Protein AF-A0A101CNJ4-F1 (afdb_monomer_lite)

Radius of gyration: 15.53 Å; chains: 1; bounding box: 40×25×39 Å

Structure (mmCIF, N/CA/C/O backbone):
data_AF-A0A101CNJ4-F1
#
_entry.id   AF-A0A101CNJ4-F1
#
loop_
_atom_site.group_PDB
_atom_site.id
_atom_site.type_symbol
_atom_site.label_atom_id
_atom_site.label_alt_id
_atom_site.label_comp_id
_atom_site.label_asym_id
_atom_site.label_entity_id
_atom_site.label_seq_id
_atom_site.pdbx_PDB_ins_code
_atom_site.Cartn_x
_atom_site.Cartn_y
_atom_site.Cartn_z
_atom_site.occupancy
_atom_site.B_iso_or_equiv
_atom_site.auth_seq_id
_atom_site.auth_comp_id
_atom_site.auth_asym_id
_atom_site.auth_atom_id
_atom_site.pdbx_PDB_model_num
ATOM 1 N N . MET A 1 1 ? 10.383 -4.846 -10.737 1.00 86.44 1 MET A N 1
ATOM 2 C CA . MET A 1 1 ? 10.345 -3.756 -11.746 1.00 86.44 1 MET A CA 1
ATOM 3 C C . MET A 1 1 ? 11.753 -3.415 -12.235 1.00 86.44 1 MET A C 1
ATOM 5 O O . MET A 1 1 ? 12.703 -3.691 -11.510 1.00 86.44 1 MET A O 1
ATOM 9 N N . ARG A 1 2 ? 11.902 -2.815 -13.427 1.00 89.25 2 ARG A N 1
ATOM 10 C CA . ARG A 1 2 ? 13.154 -2.240 -13.974 1.00 89.25 2 ARG A CA 1
ATOM 11 C C . ARG A 1 2 ? 12.836 -0.935 -14.715 1.00 89.25 2 ARG A C 1
ATOM 13 O O . ARG A 1 2 ? 11.805 -0.873 -15.379 1.00 89.25 2 ARG A O 1
ATOM 20 N N . MET A 1 3 ? 13.654 0.107 -14.550 1.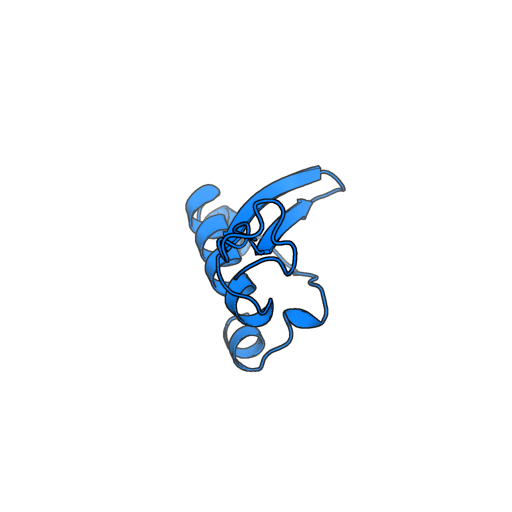00 89.25 3 MET A N 1
ATOM 21 C CA . MET A 1 3 ? 13.494 1.347 -15.321 1.00 89.25 3 MET A CA 1
ATOM 22 C C . MET A 1 3 ? 13.875 1.074 -16.775 1.00 89.25 3 MET A C 1
ATOM 24 O O . MET A 1 3 ? 14.625 0.143 -17.043 1.00 89.25 3 MET A O 1
ATOM 28 N N . LYS A 1 4 ? 13.402 1.902 -17.709 1.00 89.69 4 LYS A N 1
ATOM 29 C CA . LYS A 1 4 ? 13.845 1.820 -19.112 1.00 89.69 4 LYS A CA 1
ATOM 30 C C . LYS A 1 4 ? 15.262 2.364 -19.327 1.00 89.69 4 LYS A C 1
ATOM 32 O O . LYS A 1 4 ? 15.878 2.062 -20.338 1.00 89.69 4 LYS A O 1
ATOM 37 N N . GLU A 1 5 ? 15.755 3.182 -18.402 1.00 91.19 5 GLU A N 1
ATOM 38 C CA . GLU A 1 5 ? 17.065 3.823 -18.501 1.00 91.19 5 GLU A CA 1
ATOM 39 C C . GLU A 1 5 ? 18.208 2.817 -18.267 1.00 91.19 5 GLU A C 1
ATOM 41 O O . GLU A 1 5 ? 18.280 2.194 -17.203 1.00 91.19 5 GLU A O 1
ATOM 46 N N . ASP A 1 6 ? 19.116 2.716 -19.245 1.00 90.44 6 ASP A N 1
ATOM 47 C CA . ASP A 1 6 ? 20.381 1.972 -19.175 1.00 90.44 6 ASP A CA 1
ATOM 48 C C . ASP A 1 6 ? 21.571 2.931 -19.314 1.00 90.44 6 ASP A C 1
ATOM 50 O O . ASP A 1 6 ? 22.196 3.063 -20.366 1.00 90.44 6 ASP A O 1
ATOM 54 N N . ARG A 1 7 ? 21.863 3.665 -18.238 1.00 87.44 7 ARG A N 1
ATOM 55 C CA . ARG A 1 7 ? 22.887 4.718 -18.254 1.00 87.44 7 ARG A CA 1
ATOM 56 C C . ARG A 1 7 ? 24.312 4.182 -18.438 1.00 87.44 7 ARG A C 1
ATOM 58 O O . ARG A 1 7 ? 25.178 4.921 -18.893 1.00 87.44 7 ARG A O 1
ATOM 65 N N . MET A 1 8 ? 24.553 2.924 -18.071 1.00 90.44 8 MET A N 1
ATOM 66 C CA . MET A 1 8 ? 25.870 2.282 -18.154 1.00 90.44 8 MET A CA 1
ATOM 67 C C . MET A 1 8 ? 26.083 1.540 -19.483 1.00 90.44 8 MET A C 1
ATOM 69 O O . MET A 1 8 ? 27.182 1.037 -19.704 1.00 90.44 8 MET A O 1
ATOM 73 N N . LEU A 1 9 ? 25.058 1.474 -20.350 1.00 90.00 9 LEU A N 1
ATOM 74 C CA . LEU A 1 9 ? 25.064 0.766 -21.640 1.00 90.00 9 LEU A CA 1
ATOM 75 C C . LEU A 1 9 ? 25.549 -0.690 -21.528 1.00 90.00 9 LEU A C 1
ATOM 77 O O . LEU A 1 9 ? 26.207 -1.215 -22.426 1.00 90.00 9 LEU A O 1
ATOM 81 N N . ASN A 1 10 ? 25.251 -1.338 -20.402 1.00 94.31 10 ASN A N 1
ATOM 82 C CA . ASN A 1 10 ? 25.685 -2.701 -20.095 1.00 94.31 10 ASN A CA 1
ATOM 83 C C . ASN A 1 10 ? 24.502 -3.646 -19.820 1.00 94.31 10 ASN A C 1
ATOM 85 O O . ASN A 1 10 ? 24.700 -4.757 -19.329 1.00 94.31 10 ASN A O 1
ATOM 89 N N . GLY A 1 11 ? 23.270 -3.208 -20.100 1.00 90.19 11 GLY A N 1
ATOM 90 C CA . GLY A 1 11 ? 22.041 -3.960 -19.862 1.00 90.19 11 GLY A CA 1
ATOM 91 C C . GLY A 1 11 ? 21.575 -3.970 -18.403 1.00 90.19 11 GLY A C 1
ATOM 92 O O . GLY A 1 11 ? 20.526 -4.546 -18.100 1.00 90.19 11 GLY A O 1
ATOM 93 N N . GLN A 1 12 ? 22.303 -3.340 -17.474 1.00 91.62 12 GLN A N 1
ATOM 94 C CA . GLN A 1 12 ? 21.919 -3.293 -16.067 1.00 91.62 12 GLN A CA 1
ATOM 95 C C . GLN A 1 12 ? 20.945 -2.140 -15.796 1.00 91.62 12 GLN A C 1
ATOM 97 O O . GLN A 1 12 ? 21.318 -1.026 -15.431 1.00 91.62 12 GLN A O 1
ATOM 102 N N . LEU A 1 13 ? 19.653 -2.444 -15.892 1.00 91.69 13 LEU A N 1
ATOM 103 C CA . LEU A 1 13 ? 18.593 -1.471 -15.640 1.00 91.69 13 LEU A CA 1
ATOM 104 C C . LEU A 1 13 ? 18.448 -1.123 -14.150 1.00 91.69 13 LEU A C 1
ATOM 106 O O . LEU A 1 13 ? 18.429 -2.000 -13.270 1.00 91.69 13 LEU A O 1
ATOM 110 N N . LYS A 1 14 ? 18.248 0.171 -13.870 1.00 90.56 14 LYS A N 1
ATOM 111 C CA . LYS A 1 14 ? 18.031 0.692 -12.512 1.00 90.56 14 LYS A CA 1
ATOM 112 C C . LYS A 1 14 ? 16.788 0.051 -11.865 1.00 90.56 14 LYS A C 1
ATOM 114 O O . LYS A 1 14 ? 15.753 -0.062 -12.531 1.00 90.56 14 LYS A O 1
ATOM 119 N N . PRO A 1 15 ? 16.849 -0.358 -10.583 1.00 89.31 15 PRO A N 1
ATOM 120 C CA . PRO A 1 15 ? 15.678 -0.845 -9.860 1.00 89.31 15 PRO A CA 1
ATOM 121 C C . PRO A 1 15 ? 14.656 0.291 -9.606 1.00 89.31 15 PRO A C 1
ATOM 123 O O . PRO A 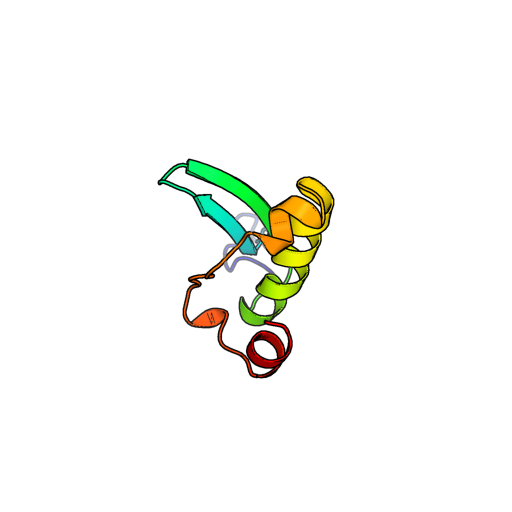1 15 ? 15.045 1.364 -9.142 1.00 89.31 15 PRO A O 1
ATOM 126 N N . PRO A 1 16 ? 13.361 0.066 -9.883 1.00 91.19 16 PRO A N 1
ATOM 127 C CA . PRO A 1 16 ? 12.226 0.887 -9.484 1.00 91.19 16 PRO A CA 1
ATOM 128 C C . PRO A 1 16 ? 11.383 0.175 -8.430 1.00 91.19 16 PRO A C 1
ATOM 130 O O . PRO A 1 16 ? 11.344 -1.059 -8.354 1.00 91.19 16 PRO A O 1
ATOM 133 N N . TYR A 1 17 ? 10.636 0.979 -7.687 1.00 93.56 17 TYR A N 1
ATOM 134 C CA . TYR A 1 17 ? 9.729 0.519 -6.654 1.00 93.56 17 TYR A CA 1
ATOM 135 C C . TYR A 1 17 ? 8.422 1.301 -6.721 1.00 93.56 17 TYR A C 1
ATOM 137 O O . TYR A 1 17 ? 8.426 2.487 -7.048 1.00 93.56 17 TYR A O 1
ATOM 145 N N . ASN A 1 18 ? 7.332 0.632 -6.365 1.00 93.31 18 ASN A N 1
ATOM 146 C CA . ASN A 1 18 ? 6.025 1.240 -6.193 1.00 93.31 18 ASN A CA 1
ATOM 147 C C . ASN A 1 18 ? 5.892 1.610 -4.719 1.00 93.31 18 ASN A C 1
ATOM 149 O O . ASN A 1 18 ? 5.762 0.739 -3.856 1.00 93.31 18 ASN A O 1
ATOM 153 N N . THR A 1 19 ? 5.979 2.904 -4.433 1.00 94.25 19 THR A N 1
ATOM 154 C CA . THR A 1 19 ? 5.833 3.436 -3.079 1.00 94.25 19 THR A CA 1
ATOM 155 C C . THR A 1 19 ? 4.370 3.772 -2.832 1.00 94.25 19 THR A C 1
ATOM 157 O O . THR A 1 19 ? 3.800 4.590 -3.545 1.00 94.25 19 THR A O 1
ATOM 160 N N . GLN A 1 20 ? 3.780 3.163 -1.806 1.00 95.62 20 GLN A N 1
ATOM 161 C CA . GLN A 1 20 ? 2.444 3.508 -1.321 1.00 95.62 20 GLN A CA 1
ATOM 162 C C . GLN A 1 20 ? 2.570 4.398 -0.090 1.00 95.62 20 GLN A C 1
ATOM 164 O O . GLN A 1 20 ? 3.406 4.126 0.776 1.00 95.62 20 GLN A O 1
ATOM 169 N N . ILE A 1 21 ? 1.759 5.453 -0.022 1.00 96.12 21 ILE A N 1
ATOM 170 C CA . ILE A 1 21 ? 1.798 6.458 1.044 1.00 96.12 21 ILE A CA 1
ATOM 171 C C . ILE A 1 21 ? 0.383 6.640 1.587 1.00 96.12 21 ILE A C 1
ATOM 173 O O . ILE A 1 21 ? -0.533 6.974 0.838 1.00 96.12 21 ILE A O 1
ATOM 177 N N . SER A 1 22 ? 0.221 6.469 2.897 1.00 95.19 22 SER A N 1
ATOM 178 C CA . SER A 1 22 ? -1.003 6.832 3.605 1.00 95.19 22 SER A CA 1
ATOM 179 C C . SER A 1 22 ? -0.886 8.245 4.147 1.00 95.19 22 SER A C 1
ATOM 181 O O . SER A 1 22 ? 0.113 8.608 4.782 1.00 95.19 22 SER A O 1
ATOM 183 N N . THR A 1 23 ? -1.942 9.025 3.944 1.00 94.69 23 THR A N 1
ATOM 184 C CA . THR A 1 23 ? -2.031 10.395 4.442 1.00 94.69 23 THR A CA 1
ATOM 185 C C . THR A 1 23 ? -3.273 10.575 5.302 1.00 94.69 23 THR A C 1
ATOM 187 O O . THR A 1 23 ? -4.305 9.949 5.071 1.00 94.69 23 THR A O 1
ATOM 190 N N . GLN A 1 24 ? -3.169 11.427 6.316 1.00 92.81 24 GLN A N 1
ATOM 191 C CA . GLN A 1 24 ? -4.286 11.839 7.154 1.00 92.81 24 GLN A CA 1
ATOM 192 C C . GLN A 1 24 ? -4.146 13.330 7.441 1.00 92.81 24 GLN A C 1
ATOM 194 O O . GLN A 1 24 ? -3.081 13.777 7.856 1.00 92.81 24 GLN A O 1
ATOM 199 N N . ASN A 1 25 ? -5.212 14.108 7.227 1.00 92.31 25 ASN A N 1
ATOM 200 C CA . ASN A 1 25 ? -5.213 15.559 7.455 1.00 92.31 25 ASN A CA 1
ATOM 201 C C . ASN A 1 25 ? -4.014 16.273 6.795 1.00 92.31 25 ASN A C 1
ATOM 203 O O . ASN A 1 25 ? -3.377 17.115 7.418 1.00 92.31 25 ASN A O 1
ATOM 207 N N . GLN A 1 26 ? -3.702 15.911 5.542 1.00 92.94 26 GLN A N 1
ATOM 208 C CA . GLN A 1 26 ? -2.572 16.443 4.758 1.00 92.94 26 GLN A CA 1
ATOM 209 C C . GLN A 1 26 ? -1.173 16.097 5.309 1.00 92.94 26 GLN A C 1
ATOM 211 O O . GLN A 1 26 ? -0.177 16.668 4.873 1.00 92.94 26 GLN A O 1
ATOM 216 N N . ILE A 1 27 ? -1.078 15.139 6.235 1.00 95.12 27 ILE A N 1
ATOM 217 C CA . ILE A 1 27 ? 0.184 14.656 6.802 1.00 95.12 27 ILE A CA 1
ATOM 218 C C . ILE A 1 27 ? 0.432 13.220 6.339 1.00 95.12 27 ILE A C 1
ATOM 220 O O . ILE A 1 27 ? -0.462 12.377 6.402 1.00 95.12 27 ILE A O 1
ATOM 224 N N . ASN A 1 28 ? 1.662 12.928 5.911 1.00 95.44 28 ASN A N 1
ATOM 225 C CA . ASN A 1 28 ? 2.103 11.562 5.631 1.00 95.44 28 ASN A CA 1
ATOM 226 C C . ASN A 1 28 ? 2.272 10.805 6.952 1.00 95.44 28 ASN A C 1
ATOM 228 O O . ASN A 1 28 ? 3.114 11.173 7.769 1.00 95.44 28 ASN A O 1
ATOM 232 N N . VAL A 1 29 ? 1.489 9.745 7.153 1.00 95.25 29 VAL A N 1
ATOM 233 C CA . VAL A 1 29 ? 1.494 8.968 8.405 1.00 95.25 29 VAL A CA 1
ATOM 234 C C . VAL A 1 29 ? 2.173 7.611 8.256 1.00 95.25 29 VAL A C 1
ATOM 236 O O . VAL A 1 29 ? 2.666 7.064 9.237 1.00 95.25 29 VAL A O 1
ATOM 239 N N . HIS A 1 30 ? 2.218 7.055 7.044 1.00 96.44 30 HIS A N 1
ATOM 240 C CA . HIS A 1 30 ? 2.773 5.727 6.798 1.00 96.44 30 HIS A CA 1
ATOM 241 C C . HIS A 1 30 ? 3.197 5.559 5.337 1.00 96.44 30 HIS A C 1
ATOM 243 O O . HIS A 1 30 ? 2.608 6.171 4.445 1.00 96.44 30 HIS A O 1
ATOM 249 N N . PHE A 1 31 ? 4.192 4.711 5.076 1.00 97.19 31 PHE A N 1
ATOM 250 C CA . PHE A 1 31 ? 4.606 4.358 3.720 1.00 97.19 31 PHE A CA 1
ATOM 251 C C . PHE A 1 31 ? 5.123 2.919 3.654 1.00 97.19 31 PHE A C 1
ATOM 253 O O . PHE A 1 31 ? 5.695 2.413 4.613 1.00 97.19 31 PHE A O 1
ATOM 260 N N . THR A 1 32 ? 4.983 2.291 2.488 1.00 97.38 32 THR A N 1
ATOM 261 C CA . THR A 1 32 ? 5.577 0.978 2.181 1.00 97.38 32 THR A CA 1
ATOM 262 C C . THR A 1 32 ? 6.151 0.968 0.769 1.00 97.38 32 THR A C 1
ATOM 264 O O . THR A 1 32 ? 5.639 1.664 -0.110 1.00 97.38 32 THR A O 1
ATOM 267 N N . ILE A 1 33 ? 7.171 0.145 0.537 1.00 96.44 33 ILE A N 1
ATOM 268 C CA . ILE A 1 33 ? 7.880 0.042 -0.742 1.00 96.44 33 ILE A CA 1
ATOM 269 C C . ILE A 1 33 ? 7.656 -1.354 -1.328 1.00 96.44 33 ILE A C 1
ATOM 271 O O . ILE A 1 33 ? 7.962 -2.353 -0.682 1.00 96.44 33 ILE A O 1
ATOM 275 N N . HIS A 1 34 ? 7.165 -1.424 -2.566 1.00 95.12 34 HIS A N 1
ATOM 276 C CA . HIS A 1 34 ? 6.812 -2.677 -3.237 1.00 95.12 34 HIS A CA 1
ATOM 277 C C . HIS A 1 34 ? 7.612 -2.877 -4.526 1.00 95.12 34 HIS A C 1
ATOM 279 O O . HIS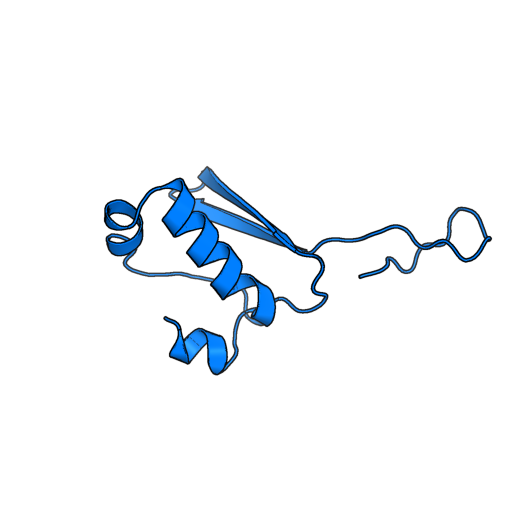 A 1 34 ? 7.860 -1.935 -5.274 1.00 95.12 34 HIS A O 1
ATOM 285 N N . GLN A 1 35 ? 7.976 -4.124 -4.838 1.00 92.88 35 GLN A N 1
ATOM 286 C CA . GLN A 1 35 ? 8.636 -4.483 -6.107 1.00 92.88 35 GLN A CA 1
ATOM 287 C C . GLN A 1 35 ? 7.658 -4.899 -7.225 1.00 92.88 35 GLN A C 1
ATOM 289 O O . GLN A 1 35 ? 8.093 -5.265 -8.327 1.00 92.88 35 GLN A O 1
ATOM 294 N N . ASN A 1 36 ? 6.351 -4.795 -6.968 1.00 91.75 36 ASN A N 1
ATOM 295 C CA . ASN A 1 36 ? 5.282 -5.122 -7.911 1.00 91.75 36 ASN A CA 1
ATOM 296 C C . ASN A 1 36 ? 5.056 -3.990 -8.918 1.00 91.75 36 ASN A C 1
ATOM 298 O O . ASN A 1 36 ? 4.908 -2.861 -8.473 1.00 91.75 36 ASN A O 1
ATOM 302 N N . PRO A 1 37 ? 4.997 -4.264 -10.235 1.00 87.81 37 PRO A N 1
ATOM 303 C CA . PRO A 1 37 ? 4.778 -3.235 -11.253 1.00 87.81 37 PRO A CA 1
ATOM 304 C C . PRO A 1 37 ? 3.379 -2.622 -11.224 1.00 87.81 37 PRO A C 1
ATOM 306 O O . PRO A 1 37 ? 3.226 -1.457 -11.572 1.00 87.81 37 PRO A O 1
ATOM 309 N N . THR A 1 38 ? 2.371 -3.387 -10.811 1.00 89.12 38 THR A N 1
ATOM 310 C CA . THR A 1 38 ? 0.977 -2.943 -10.766 1.00 89.12 38 THR A CA 1
ATOM 311 C C . THR A 1 38 ? 0.559 -2.561 -9.350 1.00 89.12 38 THR A C 1
ATOM 313 O O . THR A 1 38 ? 1.003 -3.161 -8.370 1.00 89.12 38 THR A O 1
ATOM 316 N N . GLU A 1 39 ? -0.310 -1.560 -9.241 1.00 90.12 39 GLU A N 1
ATOM 317 C CA . GLU A 1 39 ? -0.715 -0.958 -7.964 1.00 90.12 39 GLU A CA 1
ATOM 318 C C . GLU A 1 39 ? -1.728 -1.818 -7.196 1.00 90.12 39 GLU A C 1
ATOM 320 O O . GLU A 1 39 ? -1.633 -1.913 -5.973 1.00 90.12 39 GLU A O 1
ATOM 325 N N . TYR A 1 40 ? -2.616 -2.543 -7.885 1.00 92.69 40 TYR A N 1
ATOM 326 C CA . TYR A 1 40 ? -3.645 -3.374 -7.245 1.00 92.69 40 TYR A CA 1
ATOM 327 C C . TYR A 1 40 ? -3.089 -4.452 -6.304 1.00 92.69 40 TYR A C 1
ATOM 329 O O . TYR A 1 40 ? -3.748 -4.811 -5.338 1.00 92.69 40 TYR A O 1
ATOM 337 N N . LYS A 1 41 ? -1.845 -4.913 -6.494 1.00 94.00 41 LYS A N 1
ATOM 338 C CA . LYS A 1 41 ? -1.199 -5.884 -5.586 1.00 94.00 41 LYS A CA 1
ATOM 339 C C . LYS A 1 41 ? -0.575 -5.256 -4.339 1.00 94.00 41 LYS A C 1
ATOM 341 O O . LYS A 1 41 ? 0.035 -5.965 -3.544 1.00 94.00 41 LYS A O 1
ATOM 346 N N . THR A 1 42 ? -0.628 -3.933 -4.201 1.00 95.44 42 THR A N 1
ATOM 347 C CA . THR A 1 42 ? 0.104 -3.202 -3.155 1.00 95.44 42 THR A CA 1
ATOM 348 C C . THR A 1 42 ? -0.791 -2.688 -2.031 1.00 95.44 42 THR A C 1
ATOM 350 O O . THR A 1 42 ? -0.280 -2.450 -0.940 1.00 95.44 42 THR A O 1
ATOM 353 N N . LEU A 1 43 ? -2.109 -2.581 -2.248 1.00 95.38 43 LEU A N 1
ATOM 354 C CA . LEU A 1 43 ? -3.047 -2.051 -1.253 1.00 95.38 43 LEU A CA 1
ATOM 355 C C . LEU A 1 43 ? -3.147 -2.947 -0.014 1.00 95.38 43 LEU A C 1
ATOM 357 O O . LEU A 1 43 ? -2.843 -2.499 1.087 1.00 95.38 43 LEU A O 1
ATOM 361 N N . LYS A 1 44 ? -3.521 -4.217 -0.193 1.00 95.62 44 LYS A N 1
ATOM 362 C CA . LYS A 1 44 ? -3.623 -5.187 0.904 1.00 95.62 44 LYS A CA 1
ATOM 363 C C . LYS A 1 44 ? -2.351 -5.262 1.767 1.00 95.62 44 LYS A C 1
ATOM 365 O O . LYS A 1 44 ? -2.455 -5.012 2.966 1.00 95.62 44 LYS A O 1
ATOM 370 N N . PRO A 1 45 ? -1.145 -5.499 1.210 1.00 96.56 45 PRO A N 1
ATOM 371 C CA . PRO A 1 45 ? 0.063 -5.536 2.034 1.00 96.56 45 PRO A CA 1
ATOM 372 C C . PRO A 1 45 ? 0.404 -4.177 2.672 1.00 96.56 45 PRO A C 1
ATOM 374 O O . PRO A 1 45 ? 1.000 -4.150 3.746 1.00 96.56 45 PRO A O 1
ATOM 377 N N . HIS A 1 46 ? 0.022 -3.044 2.063 1.00 96.62 46 HIS A N 1
ATOM 378 C CA . HIS A 1 46 ? 0.172 -1.724 2.688 1.00 96.62 46 HIS A CA 1
ATOM 379 C C . HIS A 1 46 ? -0.727 -1.571 3.924 1.00 96.62 46 HIS A C 1
ATOM 381 O O . HIS A 1 46 ? -0.263 -1.113 4.965 1.00 96.62 46 HIS A O 1
ATOM 387 N N . LEU A 1 47 ? -1.991 -1.993 3.833 1.00 95.81 47 LEU A N 1
ATOM 388 C CA . LEU A 1 47 ? -2.950 -1.924 4.937 1.00 95.81 47 LEU A CA 1
ATOM 389 C C . LEU A 1 47 ? -2.611 -2.903 6.065 1.00 95.81 47 LEU A C 1
ATOM 391 O O . LEU A 1 47 ? -2.675 -2.523 7.231 1.00 95.81 47 LEU A O 1
ATOM 395 N N . GLU A 1 48 ? -2.160 -4.114 5.739 1.00 96.94 48 GLU A N 1
ATOM 396 C CA . GLU A 1 48 ? -1.657 -5.069 6.733 1.00 96.94 48 GLU A CA 1
ATOM 397 C C . GLU A 1 48 ? -0.433 -4.511 7.477 1.00 96.94 48 GLU A C 1
ATOM 399 O O . GLU A 1 48 ? -0.334 -4.639 8.699 1.00 96.94 48 GLU A O 1
ATOM 404 N N . ASN A 1 49 ? 0.484 -3.836 6.772 1.00 97.81 49 ASN A N 1
ATOM 405 C CA . ASN A 1 49 ? 1.628 -3.183 7.407 1.00 97.81 49 ASN A CA 1
ATOM 406 C C . ASN A 1 49 ? 1.205 -1.997 8.291 1.00 97.81 49 ASN A C 1
ATOM 408 O O . ASN A 1 49 ? 1.744 -1.819 9.386 1.00 97.81 49 ASN A O 1
ATOM 412 N N . LEU A 1 50 ? 0.198 -1.232 7.865 1.00 96.19 50 LEU A N 1
ATOM 413 C CA . LEU A 1 50 ? -0.389 -0.153 8.655 1.00 96.19 50 LEU A CA 1
ATOM 414 C C . LEU A 1 50 ? -1.054 -0.696 9.931 1.00 96.19 50 LEU A C 1
ATOM 416 O O . LEU A 1 50 ? -0.828 -0.150 11.013 1.00 96.19 50 LEU A O 1
ATOM 420 N N . GLU A 1 51 ? -1.810 -1.798 9.842 1.00 96.69 51 GLU A N 1
ATOM 421 C CA . GLU A 1 51 ? -2.393 -2.479 11.007 1.00 96.69 51 GLU A CA 1
ATOM 422 C C . GLU A 1 51 ? -1.307 -2.951 11.977 1.00 96.69 51 GLU A C 1
ATOM 424 O O . GLU A 1 51 ? -1.438 -2.746 13.184 1.00 96.69 51 GLU A O 1
ATOM 429 N N . GLN A 1 52 ? -0.224 -3.544 11.473 1.00 97.69 52 GLN A N 1
ATOM 430 C CA . GLN A 1 52 ? 0.904 -3.977 12.303 1.00 97.69 52 GLN A CA 1
ATOM 431 C C . GLN A 1 52 ? 1.606 -2.794 12.982 1.00 97.69 52 GLN A C 1
ATOM 433 O O . GLN A 1 52 ? 1.992 -2.899 14.144 1.00 97.69 52 GLN A O 1
ATOM 438 N N . THR A 1 53 ? 1.735 -1.664 12.285 1.00 96.88 53 THR A N 1
ATOM 439 C CA . THR A 1 53 ? 2.452 -0.477 12.774 1.00 96.88 53 THR A CA 1
ATOM 440 C C . THR A 1 53 ? 1.674 0.271 13.858 1.00 96.88 53 THR A C 1
ATOM 442 O O . THR A 1 53 ? 2.235 0.624 14.892 1.00 96.88 53 THR A O 1
ATOM 445 N N . PHE A 1 54 ? 0.377 0.516 13.646 1.00 95.19 54 PHE A N 1
ATOM 446 C CA . PHE A 1 54 ? -0.455 1.312 14.565 1.00 95.19 54 PHE A CA 1
ATOM 447 C C . PHE A 1 54 ? -1.341 0.465 15.487 1.00 95.19 54 PHE A C 1
ATOM 449 O O . PHE A 1 54 ? -1.971 0.981 16.414 1.00 95.19 54 PHE A O 1
ATOM 456 N N . GLY A 1 55 ? -1.391 -0.842 15.247 1.00 96.81 55 GLY A N 1
ATOM 457 C CA . GLY A 1 55 ? -2.205 -1.796 15.978 1.00 96.81 55 GLY A CA 1
ATOM 458 C C . GLY A 1 55 ? -3.658 -1.855 15.501 1.00 96.81 55 GLY A C 1
ATOM 459 O O . GLY A 1 55 ? -4.287 -0.868 15.107 1.00 96.81 55 GLY A O 1
ATOM 460 N N . LYS A 1 56 ? -4.251 -3.040 15.664 1.00 95.75 56 LYS A N 1
ATOM 461 C CA . LYS A 1 56 ? -5.627 -3.376 15.261 1.00 95.75 56 LYS A CA 1
ATOM 462 C C . LYS A 1 56 ? -6.705 -2.416 15.769 1.00 95.75 56 LYS A C 1
ATOM 464 O O . LYS A 1 56 ? -7.700 -2.181 15.090 1.00 95.75 56 LYS A O 1
ATOM 469 N N . LYS A 1 57 ? -6.534 -1.851 16.971 1.00 94.88 57 LYS A N 1
ATOM 470 C CA . LYS A 1 57 ? -7.493 -0.886 17.541 1.00 94.88 57 LYS A CA 1
ATOM 471 C C . LYS A 1 57 ? -7.536 0.426 16.761 1.00 94.88 57 LYS A C 1
ATOM 473 O O . LYS A 1 57 ? -8.607 1.013 16.661 1.00 94.88 57 LYS A O 1
ATOM 478 N N . VAL A 1 58 ? -6.393 0.900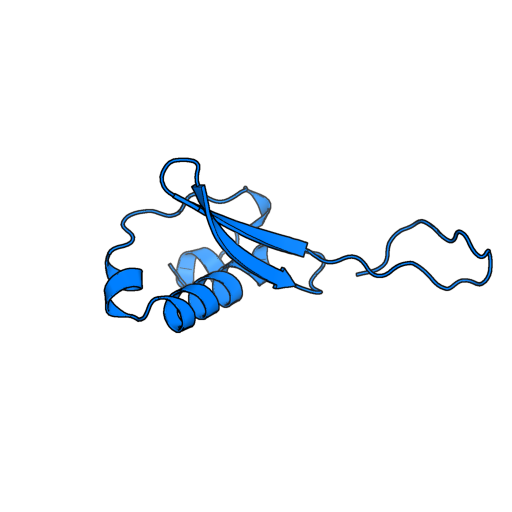 16.267 1.00 91.19 58 VAL A N 1
ATOM 479 C CA . VAL A 1 58 ? -6.315 2.127 15.464 1.00 91.19 58 VAL A CA 1
ATOM 480 C C . VAL A 1 58 ? -6.800 1.837 14.052 1.00 91.19 58 VAL A C 1
ATOM 482 O O . VAL A 1 58 ? -7.649 2.566 13.554 1.00 91.19 58 VAL A O 1
ATOM 485 N N . PHE A 1 59 ? -6.355 0.723 13.465 1.00 93.62 59 PHE A N 1
ATOM 486 C CA . PHE A 1 59 ? -6.774 0.297 12.130 1.00 93.62 59 PHE A CA 1
ATOM 487 C C . PHE A 1 59 ? -8.301 0.201 11.996 1.00 93.62 59 PHE A C 1
ATOM 489 O O . PHE A 1 59 ? -8.887 0.781 11.091 1.00 93.62 59 PHE A O 1
ATOM 496 N N . LYS A 1 60 ? -8.981 -0.409 12.976 1.00 93.19 60 LYS A N 1
ATOM 497 C CA . LYS A 1 60 ? -10.453 -0.512 13.003 1.00 93.19 60 LYS A CA 1
ATOM 498 C C . LYS A 1 60 ? -11.206 0.821 13.117 1.00 93.19 60 LYS A C 1
ATOM 500 O O . LYS A 1 60 ? -12.425 0.825 12.991 1.00 93.19 60 LYS A O 1
ATOM 505 N N . LYS A 1 61 ? -10.531 1.934 13.424 1.00 93.12 61 LYS A N 1
ATOM 506 C CA . LYS A 1 61 ? -11.157 3.268 13.464 1.00 93.12 61 LYS A CA 1
ATOM 507 C C . LYS A 1 61 ? -11.172 3.955 12.098 1.00 93.12 61 LYS A C 1
ATOM 509 O O . LYS A 1 61 ? -11.830 4.987 11.974 1.00 93.12 61 LYS A O 1
ATOM 514 N N . LEU A 1 62 ? -10.446 3.427 11.111 1.00 91.31 62 LEU A N 1
ATOM 515 C CA . LEU A 1 62 ? -10.495 3.919 9.739 1.00 91.31 62 LEU A CA 1
ATOM 516 C C . LEU A 1 62 ? -11.916 3.714 9.204 1.00 91.31 62 LEU A C 1
ATOM 518 O O . LEU A 1 62 ? -12.446 2.609 9.256 1.00 91.31 62 LEU A O 1
ATOM 522 N N . LYS A 1 63 ? -12.553 4.802 8.763 1.00 90.88 63 LYS A N 1
ATOM 523 C CA . LYS A 1 63 ? -13.942 4.778 8.273 1.00 90.88 63 LYS A CA 1
ATOM 524 C C . LYS A 1 63 ? -14.026 4.601 6.767 1.00 90.88 63 LYS A C 1
ATOM 526 O O . LYS A 1 63 ? -14.959 3.986 6.273 1.00 90.88 63 LYS A O 1
ATOM 531 N N . GLU A 1 64 ? -13.071 5.185 6.064 1.00 91.25 64 GLU A N 1
ATOM 532 C CA . GLU A 1 64 ? -13.013 5.198 4.615 1.00 91.25 64 GLU A CA 1
ATOM 533 C C . GLU A 1 64 ? -11.554 5.216 4.176 1.00 91.25 64 GLU A C 1
ATOM 535 O O . GLU A 1 64 ? -10.672 5.699 4.894 1.00 91.25 64 GLU A O 1
ATOM 540 N N . ILE A 1 65 ? -11.314 4.670 2.991 1.00 91.56 65 ILE A N 1
ATOM 541 C CA . ILE A 1 65 ? -10.015 4.656 2.338 1.00 91.56 65 ILE A CA 1
ATOM 542 C C . ILE A 1 65 ? -10.250 5.160 0.918 1.00 91.56 65 ILE A C 1
ATOM 544 O O . ILE A 1 65 ? -11.115 4.655 0.208 1.00 91.56 65 ILE A O 1
ATOM 548 N N . THR A 1 66 ? -9.482 6.166 0.508 1.00 92.69 66 THR A N 1
ATOM 549 C CA . THR A 1 66 ? -9.474 6.660 -0.872 1.00 92.69 66 THR A CA 1
ATOM 550 C C . THR A 1 66 ? -8.136 6.309 -1.500 1.00 92.69 66 THR A C 1
ATOM 552 O O . THR A 1 66 ? -7.085 6.655 -0.961 1.00 92.69 66 THR A O 1
ATOM 555 N N . THR A 1 67 ? -8.168 5.626 -2.640 1.00 92.50 67 THR A N 1
ATOM 556 C CA . THR A 1 67 ? -6.972 5.226 -3.390 1.00 92.50 67 THR A CA 1
ATOM 557 C C . THR A 1 67 ? -7.044 5.708 -4.829 1.00 92.50 67 THR A C 1
ATOM 559 O O . THR A 1 67 ? -8.103 6.081 -5.331 1.00 92.50 67 THR A O 1
ATOM 562 N N . TYR A 1 68 ? -5.912 5.646 -5.526 1.00 88.19 68 TYR A N 1
ATOM 563 C CA . TYR A 1 68 ? -5.887 5.796 -6.976 1.00 88.19 68 TYR A CA 1
ATOM 564 C C . TYR A 1 68 ? -6.638 4.644 -7.674 1.00 88.19 68 TYR A C 1
ATOM 566 O O . TYR A 1 68 ? -6.764 3.546 -7.123 1.00 88.19 68 TYR A O 1
ATOM 574 N N . VAL A 1 69 ? -7.109 4.881 -8.904 1.00 91.50 69 VAL A N 1
ATOM 575 C CA . VAL A 1 69 ? -7.886 3.907 -9.698 1.00 91.50 69 VAL A CA 1
ATOM 576 C C . VAL A 1 69 ? -7.136 2.595 -9.944 1.00 91.50 69 VAL A C 1
ATOM 578 O O . VAL A 1 69 ? -7.757 1.541 -10.007 1.00 91.50 69 VAL A O 1
ATOM 581 N N . GLY A 1 70 ? -5.803 2.622 -10.016 1.00 89.88 70 GLY A N 1
ATOM 582 C CA . GLY A 1 70 ? -4.981 1.425 -10.209 1.00 89.88 70 GLY A CA 1
ATOM 583 C C . GLY A 1 70 ? -4.960 0.456 -9.023 1.00 89.88 70 GLY A C 1
ATOM 584 O O . GLY A 1 70 ? -4.500 -0.675 -9.181 1.00 89.88 70 GLY A O 1
ATOM 585 N N . CYS A 1 71 ? -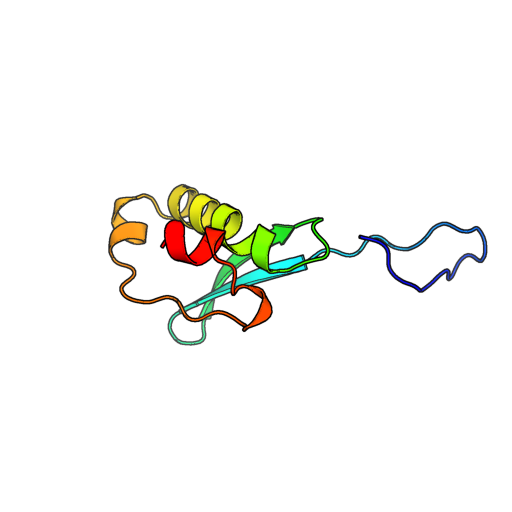5.500 0.849 -7.862 1.00 91.75 71 CYS A N 1
ATOM 586 C CA . CYS A 1 71 ? -5.799 -0.070 -6.763 1.00 91.75 71 CYS A CA 1
ATOM 587 C C . CYS A 1 71 ? -7.137 -0.809 -6.943 1.00 91.75 71 CYS A C 1
ATOM 589 O O . CYS A 1 71 ? -7.417 -1.729 -6.181 1.00 91.75 71 CYS A O 1
ATOM 591 N N . GLY A 1 72 ? -7.963 -0.436 -7.924 1.00 93.81 72 GLY A N 1
ATOM 592 C CA . GLY A 1 72 ? -9.235 -1.095 -8.205 1.00 93.81 72 GLY A CA 1
ATOM 593 C C . GLY A 1 72 ? -9.033 -2.507 -8.756 1.00 93.81 72 GLY A C 1
ATOM 594 O O . GLY A 1 72 ? -8.654 -2.681 -9.913 1.00 93.81 72 GLY A O 1
ATOM 595 N N . SER A 1 73 ? -9.305 -3.513 -7.931 1.00 94.31 73 SER A N 1
ATOM 596 C CA . SER A 1 73 ? -9.383 -4.925 -8.313 1.00 94.31 73 SER A CA 1
ATOM 597 C C . SER A 1 73 ? -10.428 -5.627 -7.456 1.00 94.31 73 SER A C 1
ATOM 599 O O . SER A 1 73 ? -10.627 -5.247 -6.305 1.00 94.31 73 SER A O 1
ATOM 601 N N . GLU A 1 74 ? -11.061 -6.667 -7.999 1.00 95.56 74 GLU A N 1
ATOM 602 C CA . GLU A 1 74 ? -12.009 -7.522 -7.267 1.00 95.56 74 GLU A CA 1
ATOM 603 C C . GLU A 1 74 ? -11.425 -7.993 -5.927 1.00 95.56 74 GLU A C 1
ATOM 605 O O . GLU A 1 74 ? -12.018 -7.757 -4.884 1.00 95.56 74 GLU A O 1
ATOM 610 N N . GLU A 1 75 ? -10.182 -8.486 -5.931 1.00 94.06 75 GLU A N 1
ATOM 611 C CA . GLU A 1 75 ? -9.471 -8.913 -4.715 1.00 94.06 75 GLU A CA 1
ATOM 612 C C . GLU A 1 75 ? -9.362 -7.822 -3.634 1.00 94.06 75 GLU A C 1
ATOM 614 O O . GLU A 1 75 ? -9.378 -8.126 -2.442 1.00 94.06 75 GLU A O 1
ATOM 619 N N . ASN A 1 76 ? -9.209 -6.553 -4.030 1.00 94.81 76 ASN 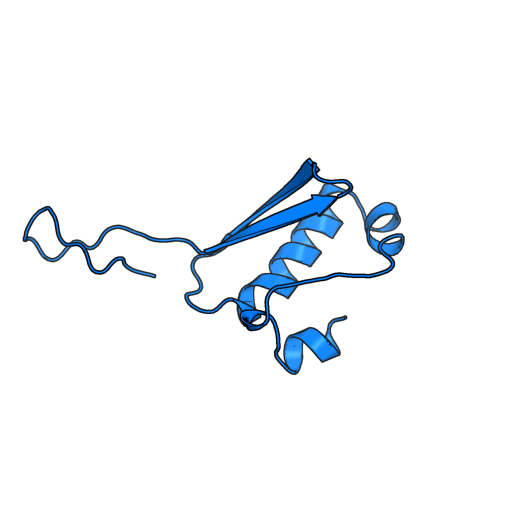A N 1
ATOM 620 C CA . ASN A 1 76 ? -9.136 -5.444 -3.081 1.00 94.81 76 ASN A CA 1
ATOM 621 C C . ASN A 1 76 ? -10.523 -5.044 -2.578 1.00 94.81 76 ASN A C 1
ATOM 623 O O . ASN A 1 76 ? -10.634 -4.635 -1.427 1.00 94.81 76 ASN A O 1
ATOM 627 N N . TYR A 1 77 ? -11.561 -5.173 -3.407 1.00 93.69 77 TYR A N 1
ATOM 628 C CA . TYR A 1 77 ? -12.942 -4.973 -2.973 1.00 93.69 77 TYR A CA 1
ATOM 629 C C . TYR A 1 77 ? -13.401 -6.068 -2.007 1.00 93.69 77 TYR A C 1
ATOM 631 O O . TYR A 1 77 ? -14.066 -5.748 -1.035 1.00 93.69 77 TYR A O 1
ATOM 639 N N . ASP A 1 78 ? -12.994 -7.320 -2.219 1.00 95.75 78 ASP A N 1
ATOM 640 C CA . ASP A 1 78 ? -13.294 -8.433 -1.308 1.00 95.75 78 ASP A CA 1
ATOM 641 C C . ASP A 1 78 ? -12.538 -8.339 0.027 1.00 95.75 78 ASP A C 1
ATOM 643 O O . ASP A 1 78 ? -12.956 -8.912 1.034 1.00 95.75 78 ASP A O 1
ATOM 647 N N . TYR A 1 79 ? -11.382 -7.670 0.036 1.00 93.19 79 TYR A N 1
ATOM 648 C CA . TYR A 1 79 ? -10.563 -7.495 1.235 1.00 93.19 79 TYR A CA 1
ATOM 649 C C . TYR A 1 79 ? -11.076 -6.389 2.171 1.00 93.19 79 TYR A C 1
ATOM 651 O O . TYR A 1 79 ? -10.887 -6.505 3.386 1.00 93.19 79 TYR A O 1
ATOM 659 N N . LEU A 1 80 ? -11.644 -5.316 1.610 1.00 90.12 80 LEU A N 1
ATOM 660 C CA . LEU A 1 80 ? -12.124 -4.132 2.336 1.00 90.12 80 LEU A CA 1
ATOM 661 C C . LEU A 1 80 ? -13.513 -4.354 2.948 1.00 90.12 80 LEU A C 1
ATOM 663 O O . LEU A 1 80 ? -13.690 -3.920 4.111 1.00 90.12 80 LEU A O 1
#

Sequence (80 aa):
MRMKEDRMLNGQLKPPYNTQISTQNQINVHFTIHQNPTEYKTLKPHLENLEQTFGKKVFKKLKEITTYVGCGSEENYDYL

pLDDT: mean 93.23, std 2.73, range [86.44, 97.81]

Secondary structure (DSSP, 8-state):
---S--TTSSS-PPP--EEEEEEETTEEEEEEEE--SSSTTTHHHHHHHHHHHH-HHHHTT-------GGG--HHHHHH-

Foldseek 3Di:
DFDPDDPVPPPDTDQDWDKDFDDDPNHTDDIDTHSDPFDLVPPVVRLVVVCVVVHPVVSVVDPDDDDPPSVDDPVSVVVD